Protein AF-A0A7J6PRA2-F1 (afdb_monomer_lite)

Sequence (171 aa):
MSSEPPALDNSVDGGGHRNLREGRMVAGHHPDGEASRLTRRESARQSRKRKKMYLETLEDKVQKLSFEVNRMKEYAATGLSLESLDQETRNNVNQLRTALASDTTPSVELFSLVGTLLVRLGSNGVERRVGIEKDLEQLPELFISPVNMLLFWLNERRIGPFSYGSESGPA

pLDDT: mean 73.41, std 16.82, range [31.23, 97.12]

Foldseek 3Di:
DDDDDDDDDDDDDDDDDDDDPDDPPPDDPDPVVVVVVVVVVVVVVVVVVVVVVVVVVVVVVCVVVVVVVVVVVVCVVVVVDVVSVVVVVVVLVVVVVVQVVVPDDQDPVNVVSVVVCCCQPNPVHPVVVVVVVVVVVCVVVVVQDVVNVVVVVCCVVCHDPPNPDPPPDPD

Structure (mmCIF, N/CA/C/O backbone):
data_AF-A0A7J6PRA2-F1
#
_entry.id   AF-A0A7J6PRA2-F1
#
loop_
_atom_site.group_PDB
_atom_site.id
_atom_site.type_symbol
_atom_site.label_atom_id
_atom_site.label_alt_id
_atom_site.label_comp_id
_atom_site.label_asym_id
_atom_site.label_entity_id
_atom_site.label_seq_id
_atom_site.pdbx_PDB_ins_code
_atom_site.Cartn_x
_atom_site.Cartn_y
_atom_site.Cartn_z
_atom_site.occupancy
_atom_site.B_iso_or_equiv
_atom_site.auth_seq_id
_atom_site.auth_comp_id
_atom_site.auth_asym_id
_atom_site.auth_atom_id
_atom_site.pdbx_PDB_model_num
ATOM 1 N N . MET A 1 1 ? -12.612 -36.510 -10.668 1.00 42.91 1 MET A N 1
ATOM 2 C CA . MET A 1 1 ? -12.883 -36.588 -12.117 1.00 42.91 1 MET A CA 1
ATOM 3 C C . MET A 1 1 ? -12.044 -35.503 -12.759 1.00 42.91 1 MET A C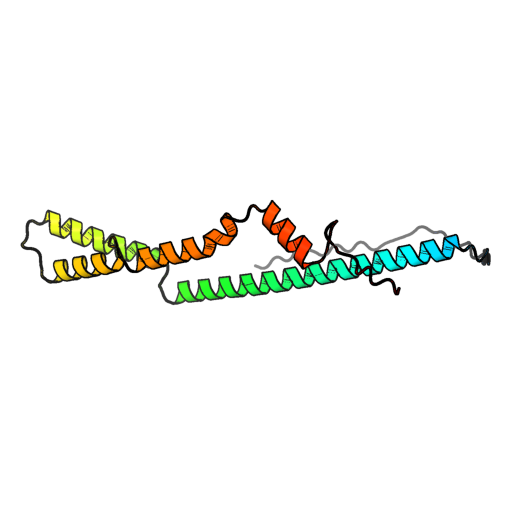 1
ATOM 5 O O . MET A 1 1 ? -12.366 -34.334 -12.612 1.00 42.91 1 MET A O 1
ATOM 9 N N . SER A 1 2 ? -10.895 -35.902 -13.297 1.00 41.59 2 SER A N 1
ATOM 10 C CA . SER A 1 2 ? -9.886 -35.024 -13.892 1.00 41.59 2 SER A CA 1
ATOM 11 C C . SER A 1 2 ? -10.078 -35.022 -15.403 1.00 41.59 2 SER A C 1
ATOM 13 O O . SER A 1 2 ? -10.264 -36.090 -15.981 1.00 41.59 2 SER A O 1
ATOM 15 N N . SER A 1 3 ? -10.034 -33.855 -16.034 1.00 51.47 3 SER A N 1
ATOM 16 C CA . SER A 1 3 ? -10.140 -33.720 -17.488 1.00 51.47 3 SER A CA 1
ATOM 17 C C . SER A 1 3 ? -9.024 -32.812 -18.000 1.00 51.47 3 SER A C 1
ATOM 19 O O . SER A 1 3 ? -9.105 -31.591 -17.880 1.00 51.47 3 SER A O 1
ATOM 21 N N . GLU A 1 4 ? -7.977 -33.444 -18.532 1.00 53.31 4 GLU A N 1
ATOM 22 C CA . GLU A 1 4 ? -6.971 -32.833 -19.407 1.00 53.31 4 GLU A CA 1
ATOM 23 C C . GLU A 1 4 ? -7.563 -32.596 -20.811 1.00 53.31 4 GLU A C 1
ATOM 25 O O . GLU A 1 4 ? -8.391 -33.393 -21.265 1.00 53.31 4 GLU A O 1
ATOM 30 N N . PRO A 1 5 ? -7.150 -31.540 -21.531 1.00 58.12 5 PRO A N 1
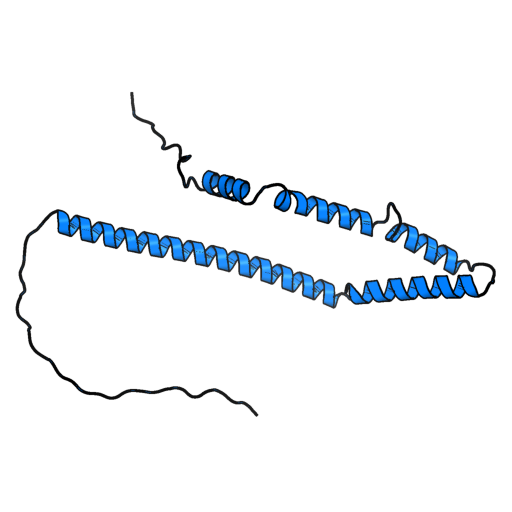ATOM 31 C CA . PRO A 1 5 ? -7.466 -31.381 -22.947 1.00 58.12 5 PRO A CA 1
ATOM 32 C C . PRO A 1 5 ? -6.495 -32.176 -23.851 1.00 58.12 5 PRO A C 1
ATOM 34 O O . PRO A 1 5 ? -5.324 -32.339 -23.501 1.00 58.12 5 PRO A O 1
ATOM 37 N N . PRO A 1 6 ? -6.948 -32.653 -25.029 1.00 50.72 6 PRO A N 1
ATOM 38 C CA . PRO A 1 6 ? -6.174 -33.548 -25.884 1.00 50.72 6 PRO A CA 1
ATOM 39 C C . PRO A 1 6 ? -5.108 -32.817 -26.712 1.00 50.72 6 PRO A C 1
ATOM 41 O O . PRO A 1 6 ? -5.303 -31.692 -27.176 1.00 50.72 6 PRO A O 1
ATOM 44 N N . ALA A 1 7 ? -3.991 -33.513 -26.935 1.00 45.03 7 ALA A N 1
ATOM 45 C CA . ALA A 1 7 ? -2.921 -33.124 -27.842 1.00 45.03 7 ALA A CA 1
ATOM 46 C C . ALA A 1 7 ? -3.362 -33.263 -29.311 1.00 45.03 7 ALA A C 1
ATOM 48 O O . ALA A 1 7 ? -3.912 -34.290 -29.705 1.00 45.03 7 ALA A O 1
ATOM 49 N N . LEU A 1 8 ? -3.086 -32.239 -30.122 1.00 48.66 8 LEU A N 1
ATOM 50 C CA . LEU A 1 8 ? -3.223 -32.296 -31.576 1.00 48.66 8 LEU A CA 1
ATOM 51 C C . LEU A 1 8 ? -1.881 -32.703 -32.197 1.00 48.66 8 LEU A C 1
ATOM 53 O O . LEU A 1 8 ? -0.956 -31.898 -32.293 1.00 48.66 8 LEU A O 1
ATOM 57 N N . ASP A 1 9 ? -1.814 -33.969 -32.599 1.00 40.25 9 ASP A N 1
ATOM 58 C CA . ASP A 1 9 ? -0.885 -34.510 -33.589 1.00 40.25 9 ASP A CA 1
ATOM 59 C C . ASP A 1 9 ? -1.438 -34.192 -34.986 1.00 40.25 9 ASP A C 1
ATOM 61 O O . ASP A 1 9 ? -2.611 -34.433 -35.258 1.00 40.25 9 ASP A O 1
ATOM 65 N N . ASN A 1 10 ? -0.608 -33.613 -35.849 1.00 43.31 10 ASN A N 1
ATOM 66 C CA . ASN A 1 10 ? -0.852 -33.544 -37.288 1.00 43.31 10 ASN A CA 1
ATOM 67 C C . ASN A 1 10 ? 0.504 -33.595 -37.994 1.00 43.31 10 ASN A C 1
ATOM 69 O O . ASN A 1 10 ? 1.071 -32.593 -38.436 1.00 43.31 10 ASN A O 1
ATOM 73 N N . SER A 1 11 ? 1.041 -34.805 -38.031 1.00 41.12 11 SER A N 1
ATOM 74 C CA . SER A 1 11 ? 2.016 -35.243 -39.018 1.00 41.12 11 SER A CA 1
ATOM 75 C C . SER A 1 11 ? 1.305 -35.740 -40.290 1.00 41.12 11 SER A C 1
ATOM 77 O O . SER A 1 11 ? 0.131 -36.099 -40.236 1.00 41.12 11 SER A O 1
ATOM 79 N N . VAL A 1 12 ? 2.068 -35.802 -41.397 1.00 42.00 12 VAL A N 1
ATOM 80 C CA . VAL A 1 12 ? 1.756 -36.327 -42.755 1.00 42.00 12 VAL A CA 1
ATOM 81 C C . VAL A 1 12 ? 1.252 -35.255 -43.747 1.00 42.00 12 VAL A C 1
ATOM 83 O O . VAL A 1 12 ? 0.296 -34.552 -43.460 1.00 42.00 12 VAL A O 1
ATOM 86 N N . ASP A 1 13 ? 1.764 -35.063 -44.968 1.00 38.88 13 ASP A N 1
ATOM 87 C CA . ASP A 1 13 ? 2.935 -35.535 -45.730 1.00 38.88 13 ASP A CA 1
ATOM 88 C C . ASP A 1 13 ? 2.897 -34.830 -47.115 1.00 38.88 13 ASP A C 1
ATOM 90 O O . ASP A 1 13 ? 1.841 -34.372 -47.549 1.00 38.88 13 ASP A O 1
ATOM 94 N N . GLY A 1 14 ? 4.026 -34.812 -47.832 1.00 36.00 14 GLY A N 1
ATOM 95 C CA . GLY A 1 14 ? 4.030 -34.946 -49.297 1.00 36.00 14 GLY A CA 1
ATOM 96 C C . GLY A 1 14 ? 3.994 -33.691 -50.184 1.00 36.00 14 GLY A C 1
ATOM 97 O O . GLY A 1 14 ? 2.945 -33.113 -50.440 1.00 36.00 14 GLY A O 1
ATOM 98 N N . GLY A 1 15 ? 5.139 -33.377 -50.807 1.00 31.23 15 GLY A N 1
ATOM 99 C CA . GLY A 1 15 ? 5.236 -32.497 -51.985 1.00 31.23 15 GLY A CA 1
ATOM 100 C C . GLY A 1 15 ? 6.515 -31.657 -51.973 1.00 31.23 15 GLY A C 1
ATOM 101 O O . GLY A 1 15 ? 6.491 -30.479 -51.661 1.00 31.23 15 GLY A O 1
ATOM 102 N N . GLY A 1 16 ? 7.708 -32.229 -52.132 1.00 38.22 16 GLY A N 1
ATOM 103 C CA . GLY A 1 16 ? 8.196 -32.631 -53.448 1.00 38.22 16 GLY A CA 1
ATOM 104 C C . GLY A 1 16 ? 8.792 -31.441 -54.206 1.00 38.22 16 GLY A C 1
ATOM 105 O O . GLY A 1 16 ? 8.110 -30.898 -55.048 1.00 38.22 16 GLY A O 1
ATOM 106 N N . HIS A 1 17 ? 10.048 -31.065 -53.923 1.00 39.16 17 HIS A N 1
ATOM 107 C CA . HIS A 1 17 ? 10.982 -30.447 -54.883 1.00 39.16 17 HIS A CA 1
ATOM 108 C C . HIS A 1 17 ? 12.418 -30.525 -54.330 1.00 39.16 17 HIS A C 1
ATOM 110 O O . HIS A 1 17 ? 12.933 -29.612 -53.688 1.00 39.16 17 HIS A O 1
ATOM 116 N N . ARG A 1 18 ? 13.083 -31.659 -54.588 1.00 48.97 18 ARG A N 1
ATOM 117 C CA . ARG A 1 18 ? 14.546 -31.696 -54.688 1.00 48.97 18 ARG A CA 1
ATOM 118 C C . ARG A 1 18 ? 14.914 -31.218 -56.085 1.00 48.97 18 ARG A C 1
ATOM 120 O O . ARG A 1 18 ? 14.426 -31.792 -57.052 1.00 48.97 18 ARG A O 1
ATOM 127 N N . ASN A 1 19 ? 15.763 -30.197 -56.135 1.00 44.78 19 ASN A N 1
ATOM 128 C CA . ASN A 1 19 ? 16.847 -29.953 -57.093 1.00 44.78 19 ASN A CA 1
ATOM 129 C C . ASN A 1 19 ? 16.956 -28.454 -57.353 1.00 44.78 19 ASN A C 1
ATOM 131 O O . ASN A 1 19 ? 16.108 -27.883 -58.023 1.00 44.78 19 ASN A O 1
ATOM 135 N N . LEU A 1 20 ? 18.010 -27.849 -56.805 1.00 44.44 20 LEU A N 1
ATOM 136 C CA . LEU A 1 20 ? 18.925 -26.943 -57.507 1.00 44.44 20 LEU A CA 1
ATOM 137 C C . LEU A 1 20 ? 20.092 -26.656 -56.553 1.00 44.44 20 LEU A C 1
ATOM 139 O O . LEU A 1 20 ? 20.186 -25.634 -55.879 1.00 44.44 20 LEU A O 1
ATOM 143 N N . ARG A 1 21 ? 20.982 -27.648 -56.469 1.00 50.28 21 ARG A N 1
ATOM 144 C CA . ARG A 1 21 ? 22.384 -27.426 -56.135 1.00 50.28 21 ARG A CA 1
ATOM 145 C C . ARG A 1 21 ? 23.022 -26.904 -57.414 1.00 50.28 21 ARG A C 1
ATOM 147 O O . ARG A 1 21 ? 23.423 -27.712 -58.231 1.00 50.28 21 ARG A O 1
ATOM 154 N N . GLU A 1 22 ? 23.092 -25.592 -57.572 1.00 45.97 22 GLU A N 1
ATOM 155 C CA . GLU A 1 22 ? 24.040 -24.920 -58.463 1.00 45.97 22 G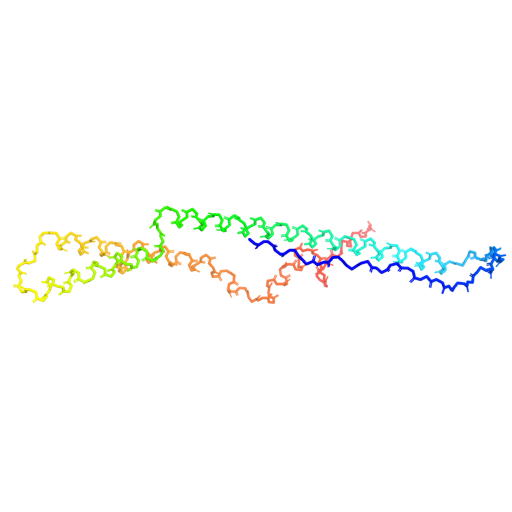LU A CA 1
ATOM 156 C C . GLU A 1 22 ? 23.961 -23.416 -58.213 1.00 45.97 22 GLU A C 1
ATOM 158 O O . GLU A 1 22 ? 22.879 -22.855 -58.081 1.00 45.97 22 GLU A O 1
ATOM 163 N N . GLY A 1 23 ? 25.120 -22.774 -58.072 1.00 39.97 23 GLY A N 1
ATOM 164 C CA . GLY A 1 23 ? 25.202 -21.345 -57.776 1.00 39.97 23 GLY A CA 1
ATOM 165 C C . GLY A 1 23 ? 25.970 -21.002 -56.505 1.00 39.97 23 GLY A C 1
ATOM 166 O O . GLY A 1 23 ? 25.560 -20.127 -55.749 1.00 39.97 23 GLY A O 1
ATOM 167 N N . ARG A 1 24 ? 27.142 -21.618 -56.291 1.00 49.34 24 ARG A N 1
ATOM 168 C CA . ARG A 1 24 ? 28.238 -20.944 -55.577 1.00 49.34 24 ARG A CA 1
ATOM 169 C C . ARG A 1 24 ? 28.701 -19.772 -56.453 1.00 49.34 24 ARG A C 1
ATOM 171 O O . ARG A 1 24 ? 29.749 -19.837 -57.080 1.00 49.34 24 ARG A O 1
ATOM 178 N N . MET A 1 25 ? 27.893 -18.720 -56.521 1.00 42.12 25 MET A N 1
ATOM 179 C CA . MET A 1 25 ? 28.314 -17.424 -57.031 1.00 42.12 25 MET A CA 1
ATOM 180 C C . MET A 1 25 ? 29.024 -16.728 -55.877 1.00 42.12 25 MET A C 1
ATOM 182 O O . MET A 1 25 ? 28.409 -16.144 -54.988 1.00 42.12 25 MET A O 1
ATOM 186 N N . VAL A 1 26 ? 30.349 -16.858 -55.871 1.00 53.31 26 VAL A N 1
ATOM 187 C CA . VAL A 1 26 ? 31.234 -15.902 -55.208 1.00 53.31 26 VAL A CA 1
ATOM 188 C C . VAL A 1 26 ? 31.019 -14.574 -55.934 1.00 53.31 26 VAL A C 1
ATOM 190 O O . VAL A 1 26 ? 31.646 -14.306 -56.951 1.00 53.31 26 VAL A O 1
ATOM 193 N N . ALA A 1 27 ? 30.050 -13.791 -55.468 1.00 44.59 27 ALA A N 1
ATOM 194 C CA . ALA A 1 27 ? 29.724 -12.488 -56.019 1.00 44.59 27 ALA A CA 1
ATOM 195 C C . ALA A 1 27 ? 30.143 -11.415 -55.016 1.00 44.59 27 ALA A C 1
ATOM 197 O O . ALA A 1 27 ? 29.553 -11.305 -53.946 1.00 44.59 27 ALA A O 1
ATOM 198 N N . GLY A 1 28 ? 31.185 -10.674 -55.395 1.00 43.56 28 GLY A N 1
ATOM 199 C CA . GLY A 1 28 ? 31.424 -9.278 -55.039 1.00 43.56 28 GLY A CA 1
ATOM 200 C C . GLY A 1 28 ? 31.466 -8.936 -53.553 1.00 43.56 28 GLY A C 1
ATOM 201 O O . GLY A 1 28 ? 30.442 -8.837 -52.886 1.00 43.56 28 GLY A O 1
ATOM 202 N N . HIS A 1 29 ? 32.657 -8.602 -53.067 1.00 48.88 29 HIS A N 1
ATOM 203 C CA . HIS A 1 29 ? 32.832 -7.784 -51.871 1.00 48.88 29 HIS A CA 1
ATOM 204 C C . HIS A 1 29 ? 32.277 -6.372 -52.166 1.00 48.88 29 HIS A C 1
ATOM 206 O O . HIS A 1 29 ? 33.014 -5.463 -52.530 1.00 48.88 29 HIS A O 1
ATOM 212 N N . HIS A 1 30 ? 30.947 -6.222 -52.126 1.00 52.31 30 HIS A N 1
ATOM 213 C CA . HIS A 1 30 ? 30.261 -4.934 -52.198 1.00 52.31 30 HIS A CA 1
ATOM 214 C C . HIS A 1 30 ? 30.192 -4.377 -50.768 1.00 52.31 30 HIS A C 1
ATOM 216 O O . HIS A 1 30 ? 29.605 -5.039 -49.901 1.00 52.31 30 HIS A O 1
ATOM 222 N N . PRO A 1 31 ? 30.749 -3.184 -50.496 1.00 57.66 31 PRO A N 1
ATOM 223 C CA . PRO A 1 31 ? 30.787 -2.608 -49.146 1.00 57.66 31 PRO A CA 1
ATOM 224 C C . PRO A 1 31 ? 29.382 -2.442 -48.533 1.00 57.66 31 PRO A C 1
ATOM 226 O O . PRO A 1 31 ? 29.203 -2.560 -47.319 1.00 57.66 31 PRO A O 1
ATOM 229 N N . ASP A 1 32 ? 28.355 -2.291 -49.374 1.00 62.41 32 ASP A N 1
ATOM 230 C CA . ASP A 1 32 ? 26.953 -2.143 -48.962 1.00 62.41 32 ASP A CA 1
ATOM 231 C C . ASP A 1 32 ? 26.349 -3.433 -48.381 1.00 62.41 32 ASP A C 1
ATOM 233 O O . ASP A 1 32 ? 25.497 -3.394 -47.488 1.00 62.41 32 ASP A O 1
ATOM 237 N N . GLY A 1 33 ? 26.806 -4.601 -48.847 1.00 69.56 33 GLY A N 1
ATOM 238 C CA . GLY A 1 33 ? 26.353 -5.899 -48.346 1.00 69.56 33 GLY A CA 1
ATOM 239 C C . GLY A 1 33 ? 26.883 -6.186 -46.943 1.00 69.56 33 GLY A C 1
ATOM 240 O O . GLY A 1 33 ? 26.161 -6.712 -46.093 1.00 69.56 33 GLY A O 1
ATOM 241 N N . GLU A 1 34 ? 28.125 -5.792 -46.667 1.00 72.19 34 GLU A N 1
ATOM 242 C CA . GLU A 1 34 ? 28.720 -5.911 -45.335 1.00 72.19 34 GLU A CA 1
ATOM 243 C C . GLU A 1 34 ? 28.089 -4.928 -44.351 1.00 72.19 34 GLU A C 1
ATOM 245 O O . GLU A 1 34 ? 27.706 -5.340 -43.252 1.00 72.19 34 GLU A O 1
ATOM 250 N N . ALA A 1 35 ? 27.850 -3.682 -44.773 1.00 72.12 35 ALA A N 1
ATOM 251 C CA . ALA A 1 35 ? 27.112 -2.695 -43.988 1.00 72.12 35 ALA A CA 1
ATOM 252 C C . ALA A 1 35 ? 25.675 -3.160 -43.670 1.00 72.12 35 ALA A C 1
ATOM 254 O O . ALA A 1 35 ? 25.221 -3.078 -42.524 1.00 72.12 35 ALA A O 1
ATOM 255 N N . SER A 1 36 ? 24.961 -3.742 -44.640 1.00 76.88 36 SER A N 1
ATOM 256 C CA . SER A 1 36 ? 23.613 -4.296 -44.431 1.00 76.88 36 SER A CA 1
ATOM 257 C C . SER A 1 36 ? 23.607 -5.498 -43.471 1.00 76.88 36 SER A C 1
ATOM 259 O O . SER A 1 36 ? 22.718 -5.653 -42.629 1.00 76.88 36 SER A O 1
ATOM 261 N N . ARG A 1 37 ? 24.634 -6.355 -43.525 1.00 80.31 37 ARG A N 1
ATOM 262 C CA . ARG A 1 37 ? 24.779 -7.484 -42.587 1.00 80.31 37 ARG A CA 1
ATOM 263 C C . ARG A 1 37 ? 25.136 -7.011 -41.179 1.00 80.31 37 ARG A C 1
ATOM 265 O O . ARG A 1 37 ? 24.595 -7.553 -40.210 1.00 80.31 37 ARG A O 1
ATOM 272 N N . LEU A 1 38 ? 25.991 -5.995 -41.050 1.00 80.75 38 LEU A N 1
ATOM 273 C CA . LEU A 1 38 ? 26.346 -5.398 -39.761 1.00 80.75 38 LEU A CA 1
ATOM 274 C C . LEU A 1 38 ? 25.134 -4.742 -39.092 1.00 80.75 38 LEU A C 1
ATOM 276 O O . LEU A 1 38 ? 24.871 -5.001 -37.920 1.00 80.75 38 LEU A O 1
ATOM 280 N N . THR A 1 39 ? 24.357 -3.957 -39.839 1.00 82.19 39 THR A N 1
ATOM 281 C CA . THR A 1 39 ? 23.153 -3.280 -39.324 1.00 82.19 39 THR A CA 1
ATOM 282 C C . THR A 1 39 ? 22.081 -4.276 -38.882 1.00 82.19 39 THR A C 1
ATOM 284 O O . THR A 1 39 ? 21.512 -4.127 -37.799 1.00 82.19 39 THR A O 1
ATOM 287 N N . ARG A 1 40 ? 21.862 -5.365 -39.633 1.00 82.00 40 ARG A N 1
ATOM 288 C CA . ARG A 1 40 ? 20.976 -6.463 -39.200 1.00 82.00 40 ARG A CA 1
ATOM 289 C C . ARG A 1 40 ? 21.476 -7.127 -37.918 1.00 82.00 40 ARG A C 1
ATOM 291 O O . ARG A 1 40 ? 20.684 -7.355 -37.002 1.00 82.00 40 ARG A O 1
ATOM 298 N N . ARG A 1 41 ? 22.781 -7.395 -37.809 1.00 87.62 41 ARG A N 1
ATOM 299 C CA . ARG A 1 41 ? 23.385 -7.964 -36.594 1.00 87.62 41 ARG A CA 1
ATOM 300 C C . ARG A 1 41 ? 23.207 -7.039 -35.391 1.00 87.62 41 ARG A C 1
ATOM 302 O O . ARG A 1 41 ? 22.868 -7.515 -34.307 1.00 87.62 41 ARG A O 1
ATOM 309 N N . GLU A 1 42 ? 23.387 -5.739 -35.587 1.00 84.75 42 GLU A N 1
ATOM 310 C CA . GLU A 1 42 ? 23.215 -4.740 -34.537 1.00 84.75 42 GLU A CA 1
ATOM 311 C C . GLU A 1 42 ? 21.743 -4.607 -34.122 1.00 84.75 42 GLU A C 1
ATOM 313 O O . GLU A 1 42 ? 21.436 -4.645 -32.933 1.00 84.75 42 GLU A O 1
ATOM 318 N N . SER A 1 43 ? 20.801 -4.618 -35.070 1.00 86.75 43 SER A N 1
ATOM 319 C CA . SER A 1 43 ? 19.362 -4.625 -34.764 1.00 86.75 43 SER A CA 1
ATOM 320 C C . SER A 1 43 ? 18.944 -5.833 -33.910 1.00 86.75 43 SER A C 1
ATOM 322 O O . SER A 1 43 ? 18.191 -5.691 -32.942 1.00 86.75 43 SER A O 1
ATOM 324 N N . ALA A 1 44 ? 19.498 -7.018 -34.198 1.00 92.06 44 ALA A N 1
ATOM 325 C CA . ALA A 1 44 ? 19.246 -8.232 -33.431 1.00 92.06 44 ALA A CA 1
ATOM 326 C C . ALA A 1 44 ? 19.843 -8.151 -32.017 1.00 92.06 44 ALA A C 1
ATOM 328 O O . ALA A 1 44 ? 19.204 -8.584 -31.056 1.00 92.06 44 ALA A O 1
ATOM 329 N N . ARG A 1 45 ? 21.037 -7.563 -31.862 1.00 92.25 45 ARG A N 1
ATOM 330 C CA . ARG A 1 45 ? 21.641 -7.297 -30.544 1.00 92.25 45 ARG A CA 1
ATOM 331 C C . ARG A 1 45 ? 20.790 -6.337 -29.723 1.00 92.25 45 ARG A C 1
ATOM 333 O O . ARG A 1 45 ? 20.495 -6.639 -28.570 1.00 92.25 45 ARG A O 1
ATOM 340 N N . GLN A 1 46 ? 20.338 -5.237 -30.320 1.00 89.31 46 GLN A N 1
ATOM 341 C CA . GLN A 1 46 ? 19.476 -4.260 -29.653 1.00 89.31 46 GLN A CA 1
ATOM 342 C C . GLN A 1 46 ? 18.123 -4.868 -29.264 1.00 89.31 46 GLN A C 1
ATOM 344 O O . GLN A 1 46 ? 17.627 -4.619 -28.167 1.00 89.31 46 GLN A O 1
ATOM 349 N N . SER A 1 47 ? 17.551 -5.725 -30.115 1.00 93.25 47 SER A N 1
ATOM 350 C CA . SER A 1 47 ? 16.333 -6.477 -29.792 1.00 93.25 47 SER A CA 1
ATOM 351 C C . SER A 1 47 ? 16.539 -7.394 -28.581 1.00 93.25 47 SER A C 1
ATOM 353 O O . SER A 1 47 ? 15.773 -7.333 -27.618 1.00 93.25 47 SER A O 1
ATOM 355 N N . ARG A 1 48 ? 17.633 -8.171 -28.564 1.00 93.69 48 ARG A N 1
ATOM 356 C CA . ARG A 1 48 ? 17.998 -9.023 -27.418 1.00 93.69 48 ARG A CA 1
ATOM 357 C C . ARG A 1 48 ? 18.223 -8.203 -26.148 1.00 93.69 48 ARG A C 1
ATOM 359 O O . ARG A 1 48 ? 17.733 -8.593 -25.095 1.00 93.69 48 ARG A O 1
ATOM 366 N N . LYS A 1 49 ? 18.900 -7.054 -26.252 1.00 94.19 49 LYS A N 1
ATOM 367 C CA . LYS A 1 49 ? 19.131 -6.131 -25.133 1.00 94.19 49 LYS A CA 1
ATOM 368 C C . LYS A 1 49 ? 17.812 -5.616 -24.556 1.00 94.19 49 LYS A C 1
ATOM 370 O O . LYS A 1 49 ? 17.601 -5.729 -23.356 1.00 94.19 49 LYS A O 1
ATOM 375 N N . ARG A 1 50 ? 16.896 -5.117 -25.396 1.00 91.75 50 ARG A N 1
ATOM 376 C CA . ARG A 1 50 ? 15.569 -4.653 -24.950 1.00 91.75 50 ARG A CA 1
ATOM 377 C C . ARG A 1 50 ? 14.755 -5.771 -24.306 1.00 91.75 50 ARG A C 1
ATOM 379 O O . ARG A 1 50 ? 14.164 -5.548 -23.256 1.00 91.75 50 ARG A O 1
ATOM 386 N N . LYS A 1 51 ? 14.759 -6.970 -24.899 1.00 95.75 51 LYS A N 1
ATOM 387 C CA . LYS A 1 51 ? 14.065 -8.135 -24.335 1.00 95.75 51 LYS A CA 1
ATOM 388 C C . LYS A 1 51 ? 14.617 -8.505 -22.959 1.00 95.75 51 LYS A C 1
ATOM 390 O O . LYS A 1 51 ? 13.829 -8.760 -22.060 1.00 95.75 51 LYS A O 1
ATOM 395 N N . LYS A 1 52 ? 15.943 -8.488 -22.788 1.00 97.12 52 LYS A N 1
ATOM 396 C CA . LYS A 1 52 ? 16.588 -8.725 -21.492 1.00 97.12 52 LYS A CA 1
ATOM 397 C C . LYS A 1 52 ? 16.124 -7.709 -20.441 1.00 97.12 52 LYS A C 1
ATOM 399 O O . LYS A 1 52 ? 15.607 -8.121 -19.416 1.00 97.12 52 LYS A O 1
ATOM 404 N N . MET A 1 53 ? 16.192 -6.412 -20.750 1.00 90.75 53 MET A N 1
ATOM 405 C CA . MET A 1 53 ? 15.731 -5.353 -19.834 1.00 90.75 53 MET A CA 1
ATOM 406 C C . MET A 1 53 ? 14.246 -5.495 -19.461 1.00 90.75 53 MET A C 1
ATOM 408 O O . MET A 1 53 ? 13.852 -5.215 -18.332 1.00 90.75 53 MET A O 1
ATOM 412 N N . TYR A 1 54 ? 13.402 -5.894 -20.419 1.00 94.06 54 TYR A N 1
ATOM 413 C CA . TYR A 1 54 ? 11.974 -6.095 -20.174 1.00 94.06 54 TYR A CA 1
ATOM 414 C C . TYR A 1 54 ? 11.715 -7.286 -19.247 1.00 94.06 54 TYR A C 1
ATOM 416 O O . TYR A 1 54 ? 10.876 -7.180 -18.357 1.00 94.06 54 TYR A O 1
ATOM 424 N N . LEU A 1 55 ? 12.454 -8.385 -19.428 1.00 96.31 55 LEU A N 1
ATOM 425 C CA . LEU A 1 55 ? 12.386 -9.541 -18.534 1.00 96.31 55 LEU A CA 1
ATOM 426 C C . LEU A 1 55 ? 12.840 -9.178 -17.118 1.00 96.31 55 LEU A C 1
ATOM 428 O O . LEU A 1 55 ? 12.089 -9.435 -16.191 1.00 96.31 55 LEU A O 1
ATOM 432 N N . GLU A 1 56 ? 13.968 -8.481 -16.965 1.00 93.81 56 GLU A N 1
ATOM 433 C CA . GLU A 1 56 ? 14.444 -7.996 -15.657 1.00 93.81 56 GLU A CA 1
ATOM 434 C C . 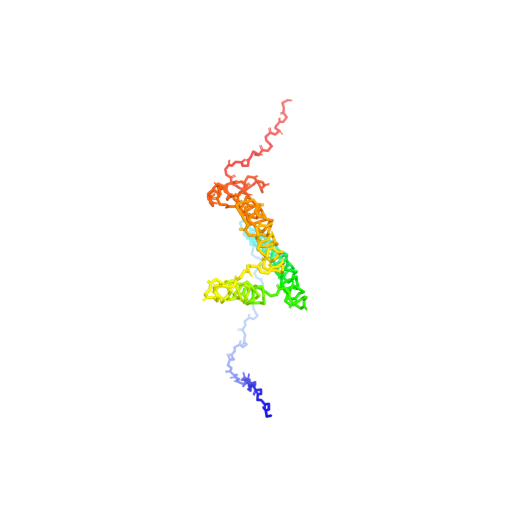GLU A 1 56 ? 13.387 -7.110 -14.971 1.00 93.81 56 GLU A C 1
ATOM 436 O O . GLU A 1 56 ? 13.045 -7.306 -13.811 1.00 93.81 56 GLU A O 1
ATOM 441 N N . THR A 1 57 ? 12.767 -6.189 -15.719 1.00 93.62 57 THR A N 1
ATOM 442 C CA . THR A 1 57 ? 11.701 -5.325 -15.177 1.00 93.62 57 THR A CA 1
ATOM 443 C C . THR A 1 57 ? 10.466 -6.128 -14.746 1.00 93.62 57 THR A C 1
ATOM 445 O O . THR A 1 57 ? 9.791 -5.762 -13.783 1.00 93.62 57 THR A O 1
ATOM 448 N N . LEU A 1 58 ? 10.114 -7.186 -15.482 1.00 95.31 58 LEU A N 1
ATOM 449 C CA . LEU A 1 58 ? 9.004 -8.067 -15.117 1.00 95.31 58 LEU A CA 1
ATOM 450 C C . LEU A 1 58 ? 9.338 -8.901 -13.882 1.00 95.31 58 LEU A C 1
ATOM 452 O O . LEU A 1 58 ? 8.487 -9.025 -13.008 1.00 95.31 58 LEU A O 1
ATOM 456 N N . GLU A 1 59 ? 10.555 -9.431 -13.794 1.00 95.00 59 GLU A N 1
ATOM 457 C CA . GLU A 1 59 ? 11.044 -10.182 -12.636 1.00 95.00 59 GLU A CA 1
ATOM 458 C C . GLU A 1 59 ? 11.001 -9.318 -11.370 1.00 95.00 59 GLU A C 1
ATOM 460 O O . GLU A 1 59 ? 10.399 -9.732 -10.378 1.00 95.00 59 GLU A O 1
ATOM 465 N N . ASP A 1 60 ? 11.495 -8.077 -11.434 1.00 93.38 60 ASP A N 1
ATOM 466 C CA . ASP A 1 60 ? 11.425 -7.115 -10.327 1.00 93.38 60 ASP A CA 1
ATOM 467 C C . ASP A 1 60 ? 9.977 -6.829 -9.900 1.00 93.38 60 ASP A C 1
ATOM 469 O O . ASP A 1 60 ? 9.656 -6.779 -8.710 1.00 93.38 60 ASP A O 1
ATOM 473 N N . LYS A 1 61 ? 9.067 -6.645 -10.865 1.00 95.38 61 LYS A N 1
ATOM 474 C CA . LYS A 1 61 ? 7.643 -6.404 -10.577 1.00 95.38 61 LYS A CA 1
ATOM 475 C C . LYS A 1 61 ? 6.979 -7.616 -9.941 1.00 95.38 61 LYS A C 1
ATOM 477 O O . LYS A 1 61 ? 6.216 -7.453 -8.993 1.00 95.38 61 LYS A O 1
ATOM 482 N N . VAL A 1 62 ? 7.264 -8.818 -10.438 1.00 96.56 62 VAL A N 1
ATOM 483 C CA . VAL A 1 62 ? 6.742 -10.062 -9.864 1.00 96.56 62 VAL A CA 1
ATOM 484 C C . VAL A 1 62 ? 7.262 -10.244 -8.444 1.00 96.56 62 VAL A C 1
ATOM 486 O O . VAL A 1 62 ? 6.472 -10.592 -7.571 1.00 96.56 62 VAL A O 1
ATOM 489 N N . GLN A 1 63 ? 8.538 -9.958 -8.176 1.00 95.50 63 GLN A N 1
ATOM 490 C CA . GLN A 1 63 ? 9.089 -10.003 -6.821 1.00 95.50 63 GLN A CA 1
ATOM 491 C C . GLN A 1 63 ? 8.389 -9.013 -5.884 1.00 95.50 63 GLN A C 1
ATOM 493 O O . GLN A 1 63 ? 7.938 -9.418 -4.813 1.00 95.50 63 GLN A O 1
ATOM 498 N N . LYS A 1 64 ? 8.228 -7.748 -6.299 1.00 91.25 64 LYS A N 1
ATOM 499 C CA . LYS A 1 64 ? 7.522 -6.723 -5.508 1.00 91.25 64 LYS A CA 1
ATOM 500 C C . LYS A 1 64 ? 6.077 -7.119 -5.209 1.00 91.25 64 LYS A C 1
ATOM 502 O O . LYS A 1 64 ? 5.679 -7.138 -4.049 1.00 91.25 64 LYS A O 1
ATOM 507 N N . LEU A 1 65 ? 5.316 -7.511 -6.231 1.00 94.31 65 LEU A N 1
ATOM 508 C CA . LEU A 1 65 ? 3.920 -7.924 -6.064 1.00 94.31 65 LEU A CA 1
ATOM 509 C C . LEU A 1 65 ? 3.798 -9.201 -5.225 1.00 94.31 65 LEU A C 1
ATOM 511 O O . LEU A 1 65 ? 2.887 -9.317 -4.413 1.00 94.31 65 LEU A O 1
ATOM 515 N N . SER A 1 66 ? 4.724 -10.151 -5.373 1.00 93.69 66 SER A N 1
ATOM 516 C CA . SER A 1 66 ? 4.737 -11.367 -4.548 1.00 93.69 66 SER A CA 1
ATOM 517 C C . SER A 1 66 ? 4.999 -11.040 -3.080 1.00 93.69 66 SER A C 1
ATOM 519 O O . SER A 1 66 ? 4.350 -11.608 -2.201 1.00 93.69 66 SER A O 1
ATOM 521 N N . PHE A 1 67 ? 5.910 -10.103 -2.808 1.00 93.31 67 PHE A N 1
ATOM 522 C CA . PHE A 1 67 ? 6.163 -9.607 -1.459 1.00 93.31 67 PHE A CA 1
ATOM 523 C C . PHE A 1 67 ? 4.924 -8.922 -0.868 1.00 93.31 67 PHE A C 1
ATOM 525 O O . PHE A 1 67 ? 4.527 -9.246 0.248 1.00 93.31 67 PHE A O 1
ATOM 532 N N . GLU A 1 68 ? 4.261 -8.042 -1.621 1.00 88.31 68 GLU A N 1
ATOM 533 C CA . GLU A 1 68 ? 3.033 -7.372 -1.175 1.00 88.31 68 GLU A CA 1
ATOM 534 C C . GLU A 1 68 ? 1.886 -8.352 -0.915 1.00 88.31 68 GLU A C 1
ATOM 536 O O . GLU A 1 68 ? 1.215 -8.254 0.111 1.00 88.31 68 GLU A O 1
ATOM 541 N N . VAL A 1 69 ? 1.690 -9.339 -1.793 1.00 89.56 69 VAL A N 1
ATOM 542 C CA . VAL A 1 69 ? 0.678 -10.388 -1.608 1.00 89.56 69 VAL A CA 1
ATOM 543 C C . VAL A 1 69 ? 0.969 -11.215 -0.360 1.00 89.56 69 VAL A C 1
ATOM 545 O O . VAL A 1 69 ? 0.048 -11.505 0.403 1.00 89.56 69 VAL A O 1
ATOM 548 N N . ASN A 1 70 ? 2.225 -11.597 -0.124 1.00 87.81 70 ASN A N 1
ATOM 549 C CA . ASN A 1 70 ? 2.598 -12.335 1.084 1.00 87.81 70 ASN A CA 1
ATOM 550 C C . ASN A 1 70 ? 2.376 -11.489 2.339 1.00 87.81 70 ASN A C 1
ATOM 552 O O . ASN A 1 70 ? 1.745 -11.959 3.281 1.00 87.81 70 ASN A O 1
ATOM 556 N N . ARG A 1 71 ? 2.764 -10.213 2.305 1.00 83.31 71 ARG A N 1
ATOM 557 C CA . ARG A 1 71 ? 2.506 -9.255 3.384 1.00 83.31 71 ARG A CA 1
ATOM 558 C C . ARG A 1 71 ? 1.004 -9.097 3.661 1.00 83.31 71 ARG A C 1
ATOM 560 O O . ARG A 1 71 ? 0.583 -9.105 4.812 1.00 83.31 71 ARG A O 1
ATOM 567 N N . MET A 1 72 ? 0.169 -9.010 2.625 1.00 78.44 72 MET A N 1
ATOM 568 C CA . MET A 1 72 ? -1.293 -8.978 2.771 1.00 78.44 72 MET A CA 1
ATOM 569 C C . MET A 1 72 ? -1.854 -10.270 3.368 1.00 78.44 72 MET A C 1
ATOM 571 O O . MET A 1 72 ? -2.756 -10.216 4.202 1.00 78.44 72 MET A O 1
ATOM 575 N N . LYS A 1 73 ? -1.332 -11.432 2.964 1.00 81.81 73 LYS A N 1
ATOM 576 C CA . LYS A 1 73 ? -1.727 -12.726 3.535 1.00 81.81 73 LYS A CA 1
ATOM 577 C C . LYS A 1 73 ? -1.345 -12.832 5.009 1.00 81.81 73 LYS A C 1
ATOM 579 O O . LYS A 1 73 ? -2.138 -13.349 5.786 1.00 81.81 73 LYS A O 1
ATOM 584 N N . GLU A 1 74 ? -0.185 -12.318 5.406 1.00 81.19 74 GLU A N 1
ATOM 585 C CA . GLU A 1 74 ? 0.232 -12.234 6.812 1.00 81.19 74 GLU A CA 1
ATOM 586 C C . GLU A 1 74 ? -0.684 -11.303 7.623 1.00 81.19 74 GLU A C 1
ATOM 588 O O . GLU A 1 74 ? -1.124 -11.667 8.716 1.00 81.19 74 GLU A O 1
ATOM 593 N N . TYR A 1 75 ? -1.066 -10.143 7.078 1.00 71.94 75 TYR A N 1
ATOM 594 C CA . TYR A 1 75 ? -2.064 -9.271 7.711 1.00 71.94 75 TYR A CA 1
ATOM 595 C C . TYR A 1 75 ? -3.442 -9.936 7.839 1.00 71.94 75 TYR A C 1
ATOM 597 O O . TYR A 1 75 ? -4.090 -9.821 8.877 1.00 71.94 75 TYR A O 1
ATOM 605 N N . ALA A 1 76 ? -3.876 -10.690 6.829 1.00 68.12 76 ALA A N 1
ATOM 606 C CA . ALA A 1 76 ? -5.119 -11.453 6.905 1.00 68.12 76 ALA A CA 1
ATOM 607 C C . ALA A 1 76 ? -5.035 -12.591 7.942 1.00 68.12 76 ALA A C 1
ATOM 609 O O . ALA A 1 76 ? -5.981 -12.811 8.697 1.00 68.12 76 ALA A O 1
ATOM 610 N N . ALA A 1 77 ? -3.896 -13.288 8.019 1.00 73.94 77 ALA A N 1
ATOM 611 C CA . ALA A 1 77 ? -3.667 -14.388 8.956 1.00 73.94 77 ALA A CA 1
ATOM 612 C C . ALA A 1 77 ? -3.556 -13.929 10.420 1.00 73.94 77 ALA A C 1
ATOM 614 O O . ALA A 1 77 ? -3.954 -14.662 11.321 1.00 73.94 77 ALA A O 1
ATOM 615 N N . THR A 1 78 ? -3.068 -12.712 10.673 1.00 70.69 78 THR A N 1
ATOM 616 C CA . THR A 1 78 ? -3.012 -12.118 12.024 1.00 70.69 78 THR A CA 1
ATOM 617 C C . THR A 1 78 ? -4.378 -11.662 12.550 1.00 70.69 78 THR A C 1
ATOM 619 O O . THR A 1 78 ? -4.462 -11.136 13.656 1.00 70.69 78 THR A O 1
ATOM 622 N N . GLY A 1 79 ? -5.468 -11.873 11.800 1.00 57.62 79 GLY A N 1
ATOM 623 C CA . GLY A 1 79 ? -6.822 -11.523 12.238 1.00 57.62 79 GLY A CA 1
ATOM 624 C C . GLY A 1 79 ? -7.113 -10.021 12.218 1.00 57.62 79 GLY A C 1
ATOM 625 O O . GLY A 1 79 ? -8.227 -9.620 12.545 1.00 57.62 79 GLY A O 1
ATOM 626 N N . LEU A 1 80 ? -6.159 -9.200 11.767 1.00 59.16 80 LEU A N 1
ATOM 627 C CA . LEU A 1 80 ? -6.316 -7.779 11.445 1.00 59.16 80 LEU A CA 1
ATOM 628 C C . LEU A 1 80 ? -6.887 -7.614 10.027 1.00 59.16 80 LEU A C 1
ATOM 630 O O . LEU A 1 80 ? -6.415 -6.798 9.234 1.00 59.16 80 LEU A O 1
ATOM 634 N N . SER A 1 81 ? -7.889 -8.423 9.680 1.00 64.31 81 SER A N 1
ATOM 635 C CA . SER A 1 81 ? -8.658 -8.178 8.465 1.00 64.31 81 SER A CA 1
ATOM 636 C C . SER A 1 81 ? -9.402 -6.858 8.640 1.00 64.31 81 SER A C 1
ATOM 638 O O . SER A 1 81 ? -9.971 -6.593 9.698 1.00 64.31 81 SER A O 1
ATOM 640 N N . LEU A 1 82 ? -9.437 -6.028 7.599 1.00 65.88 82 LEU A N 1
ATOM 641 C CA . LEU A 1 82 ? -10.246 -4.809 7.620 1.00 65.88 82 LEU A CA 1
ATOM 642 C C . LEU A 1 82 ? -11.692 -5.133 8.031 1.00 65.88 82 LEU A C 1
ATOM 644 O O . LEU A 1 82 ? -12.287 -4.396 8.801 1.00 65.88 82 LEU A O 1
ATOM 648 N N . GLU A 1 83 ? -12.212 -6.284 7.600 1.00 70.06 83 GLU A N 1
ATOM 649 C CA . GLU A 1 83 ? -13.556 -6.759 7.935 1.00 70.06 83 GLU A CA 1
ATOM 650 C C . GLU A 1 83 ? -13.738 -7.083 9.423 1.00 70.06 83 GLU A C 1
ATOM 652 O O . GLU A 1 83 ? -14.798 -6.794 9.974 1.00 70.06 83 GLU A O 1
ATOM 657 N N . SER A 1 84 ? -12.730 -7.653 10.096 1.00 74.81 84 SER A N 1
ATOM 658 C CA . SER A 1 84 ? -12.827 -7.946 11.534 1.00 74.81 84 SER A CA 1
ATOM 659 C C . SER A 1 84 ? -12.786 -6.660 12.356 1.00 74.81 84 SER A C 1
ATOM 661 O O . SER A 1 84 ? -13.567 -6.513 13.296 1.00 74.81 84 SER A O 1
ATOM 663 N N . LEU A 1 85 ? -11.951 -5.699 11.952 1.00 73.19 85 LEU A N 1
ATOM 664 C CA . LEU A 1 85 ? -11.877 -4.374 12.565 1.00 73.19 85 LEU A CA 1
ATOM 665 C C . LEU A 1 85 ? -13.171 -3.574 12.351 1.00 73.19 85 LEU A C 1
ATOM 667 O O . LEU A 1 85 ? -13.662 -2.925 13.271 1.00 73.19 85 LEU A O 1
ATOM 671 N N . ASP A 1 86 ? -13.744 -3.641 11.149 1.00 79.38 86 ASP A N 1
ATOM 672 C CA . ASP A 1 86 ? -14.992 -2.963 10.785 1.00 79.38 86 ASP A CA 1
ATOM 673 C C . ASP A 1 86 ? -16.202 -3.599 11.496 1.00 79.38 86 ASP A C 1
ATOM 675 O O . ASP A 1 86 ? -17.155 -2.925 11.893 1.00 79.38 86 ASP A O 1
ATOM 679 N N . GLN A 1 87 ? -16.150 -4.910 11.739 1.00 83.56 87 GLN A N 1
ATOM 680 C CA . GLN A 1 87 ? -17.137 -5.595 12.563 1.00 83.56 87 GLN A CA 1
ATOM 681 C C . GLN A 1 87 ? -17.006 -5.216 14.046 1.00 83.56 87 GLN A C 1
ATOM 683 O O . GLN A 1 87 ? -18.018 -4.985 14.709 1.00 83.56 87 GLN A O 1
ATOM 688 N N . GLU A 1 88 ? -15.783 -5.108 14.570 1.00 82.50 88 GLU A N 1
ATOM 689 C CA . GLU A 1 88 ? -15.516 -4.666 15.943 1.00 82.50 88 GLU A CA 1
ATOM 690 C C . GLU A 1 88 ? -16.021 -3.233 16.181 1.00 82.50 88 GLU A C 1
ATOM 692 O O . GLU A 1 88 ? -16.732 -2.975 17.154 1.00 82.50 88 GLU A O 1
ATOM 697 N N . THR A 1 89 ? -15.736 -2.301 15.267 1.00 82.31 89 THR A N 1
ATOM 698 C CA . THR A 1 89 ? -16.212 -0.913 15.379 1.00 82.31 89 THR A CA 1
ATOM 699 C C . THR A 1 89 ? -17.735 -0.831 15.317 1.00 82.31 89 THR A C 1
ATOM 701 O O . THR A 1 89 ? -18.334 -0.128 16.135 1.00 82.31 89 THR A O 1
ATOM 704 N N . ARG A 1 90 ? -18.390 -1.591 14.427 1.00 85.56 90 ARG A N 1
ATOM 705 C CA . ARG A 1 90 ? -19.861 -1.693 14.385 1.00 85.56 90 ARG A CA 1
ATOM 706 C C . ARG A 1 90 ? -20.436 -2.222 15.693 1.00 85.56 90 ARG A C 1
ATOM 708 O O . ARG A 1 90 ? -21.411 -1.663 16.193 1.00 85.56 90 ARG A O 1
ATOM 715 N N . ASN A 1 91 ? -19.832 -3.264 16.260 1.00 87.50 91 ASN A N 1
ATOM 716 C CA . ASN A 1 91 ? -20.262 -3.831 17.535 1.00 87.50 91 ASN A CA 1
ATOM 717 C C . ASN A 1 91 ? -20.137 -2.798 18.666 1.00 87.50 91 ASN A C 1
ATOM 719 O O . ASN A 1 91 ? -21.099 -2.592 19.406 1.00 87.50 91 ASN A O 1
ATOM 723 N N . ASN A 1 92 ? -19.013 -2.080 18.740 1.00 85.38 92 ASN A N 1
ATOM 724 C CA . ASN A 1 92 ? -18.781 -1.033 19.737 1.00 85.38 92 ASN A CA 1
ATOM 725 C C . ASN A 1 92 ? -19.790 0.120 19.602 1.00 85.38 92 ASN A C 1
ATOM 727 O O . ASN A 1 92 ? -20.375 0.559 20.589 1.00 85.38 92 ASN A O 1
ATOM 731 N N . VAL A 1 93 ? -20.075 0.578 18.378 1.00 85.44 93 VAL A N 1
ATOM 732 C CA . VAL A 1 93 ? -21.091 1.618 18.129 1.00 85.44 93 VAL A CA 1
ATOM 733 C C . VAL A 1 93 ? -22.492 1.141 18.519 1.00 85.44 93 VAL A C 1
ATOM 735 O O . VAL A 1 93 ? -23.263 1.906 19.100 1.00 85.44 93 VAL A O 1
ATOM 738 N N . ASN A 1 94 ? -22.837 -0.116 18.238 1.00 86.44 94 ASN A N 1
ATOM 739 C CA . ASN A 1 94 ? -24.130 -0.683 18.622 1.00 86.44 94 ASN A CA 1
ATOM 740 C C . ASN A 1 94 ? -24.277 -0.808 20.147 1.00 86.44 94 ASN A C 1
ATOM 742 O O . ASN A 1 94 ? -25.354 -0.522 20.672 1.00 86.44 94 ASN A O 1
ATOM 746 N N . GLN A 1 95 ? -23.205 -1.155 20.867 1.00 83.81 95 GLN A N 1
ATOM 747 C CA . GLN A 1 95 ? -23.187 -1.144 22.335 1.00 83.81 95 GLN A CA 1
ATOM 748 C C . GLN A 1 95 ? -23.436 0.265 22.886 1.00 83.81 95 GLN A C 1
ATOM 750 O O . GLN A 1 95 ? -24.300 0.437 23.744 1.00 83.81 95 GLN A O 1
ATOM 755 N N . LEU A 1 96 ? -22.769 1.286 22.332 1.00 81.31 96 LEU A N 1
ATOM 756 C CA . LEU A 1 96 ? -22.996 2.686 22.713 1.00 81.31 96 LEU A CA 1
ATOM 757 C C . LEU A 1 96 ? -24.439 3.133 22.448 1.00 81.31 96 LEU A C 1
ATOM 759 O O . LEU A 1 96 ? -25.050 3.772 23.298 1.00 81.31 96 LEU A O 1
ATOM 763 N N . ARG A 1 97 ? -25.007 2.778 21.288 1.00 84.88 97 ARG A N 1
ATOM 764 C CA . ARG A 1 97 ? -26.405 3.101 20.948 1.00 84.88 97 ARG A CA 1
ATOM 765 C C . ARG A 1 97 ? -27.395 2.453 21.906 1.00 84.88 97 ARG A C 1
ATOM 767 O O . ARG A 1 97 ? -28.353 3.099 22.313 1.00 84.88 97 ARG A O 1
ATOM 774 N N . THR A 1 98 ? -27.155 1.194 22.261 1.00 84.75 98 THR A N 1
ATOM 775 C CA . THR A 1 98 ? -28.021 0.441 23.177 1.00 84.75 98 THR A CA 1
ATOM 776 C C . THR A 1 98 ? -27.968 1.036 24.582 1.00 84.75 98 THR A C 1
ATOM 778 O O . THR A 1 98 ? -29.011 1.244 25.191 1.00 84.75 98 THR A O 1
ATOM 781 N N . ALA A 1 99 ? -26.772 1.390 25.055 1.00 78.00 99 ALA A N 1
ATOM 782 C CA . ALA A 1 99 ? -26.574 2.047 26.342 1.00 78.00 99 ALA A CA 1
ATOM 783 C C . ALA A 1 99 ? -27.182 3.456 26.414 1.00 78.00 99 ALA A C 1
ATOM 785 O O . ALA A 1 99 ? -27.701 3.858 27.450 1.00 78.00 99 ALA A O 1
ATOM 786 N N . LEU A 1 100 ? -27.135 4.210 25.311 1.00 77.62 100 LEU A N 1
ATOM 787 C CA . LEU A 1 100 ? -27.755 5.532 25.233 1.00 77.62 100 LEU A CA 1
ATOM 788 C C . LEU A 1 100 ? -29.289 5.441 25.231 1.00 77.62 100 LEU A C 1
ATOM 790 O O . LEU A 1 100 ? -29.960 6.326 25.748 1.00 77.62 100 LEU A O 1
ATOM 794 N N . ALA A 1 101 ? -29.843 4.370 24.656 1.00 81.38 101 ALA A N 1
ATOM 795 C CA . ALA A 1 101 ? -31.281 4.124 24.624 1.00 81.38 101 ALA A CA 1
ATOM 796 C C . ALA A 1 101 ? -31.843 3.609 25.961 1.00 81.38 101 ALA A C 1
ATOM 798 O O . ALA A 1 101 ? -33.049 3.704 26.179 1.00 81.38 101 ALA A O 1
ATOM 799 N N . SER A 1 102 ? -31.008 3.052 26.845 1.00 75.31 102 SER A N 1
ATOM 800 C CA . SER A 1 102 ? -31.461 2.407 28.081 1.00 75.31 102 SER A CA 1
ATOM 801 C C . SER A 1 102 ? -31.601 3.342 29.292 1.00 75.31 102 SER A C 1
ATOM 803 O O . SER A 1 102 ? -31.861 2.838 30.383 1.00 75.31 102 SER A O 1
ATOM 805 N N . ASP A 1 103 ? -31.428 4.664 29.127 1.00 61.91 103 ASP A N 1
ATOM 806 C CA . ASP A 1 103 ? -31.576 5.739 30.143 1.00 61.91 103 ASP A CA 1
ATOM 807 C C . ASP A 1 103 ? -30.931 5.432 31.517 1.00 61.91 103 ASP A C 1
ATOM 809 O O . ASP A 1 103 ? -31.290 5.957 32.571 1.00 61.91 103 ASP A O 1
ATOM 813 N N . THR A 1 104 ? -29.959 4.522 31.505 1.00 67.56 104 THR A N 1
ATOM 814 C CA . THR A 1 104 ? -29.268 3.991 32.675 1.00 67.56 104 THR A CA 1
ATOM 815 C C . THR A 1 104 ? -28.030 4.839 32.909 1.00 67.56 104 THR A C 1
ATOM 817 O O . THR A 1 104 ? -27.398 5.300 31.957 1.00 67.56 104 THR A O 1
ATOM 820 N N . THR A 1 105 ? -27.658 5.056 34.173 1.00 68.94 105 THR A N 1
ATOM 821 C CA . THR A 1 105 ? -26.420 5.770 34.495 1.00 68.94 105 THR A CA 1
ATOM 822 C C . THR A 1 105 ? -25.244 5.127 33.751 1.00 68.94 105 THR A C 1
ATOM 824 O O . THR A 1 105 ? -25.083 3.904 33.808 1.00 68.94 105 THR A O 1
ATOM 827 N N . PRO A 1 106 ? -24.437 5.917 33.018 1.00 68.00 106 PRO A N 1
ATOM 828 C CA . PRO A 1 106 ? -23.398 5.370 32.158 1.00 68.00 106 PRO A CA 1
ATOM 829 C C . PRO A 1 106 ? -22.392 4.578 32.994 1.00 68.00 106 PRO A C 1
ATOM 831 O O . PRO A 1 106 ? -21.840 5.086 33.974 1.00 68.00 106 PRO A O 1
ATOM 834 N N . SER A 1 107 ? -22.181 3.313 32.622 1.00 77.12 107 SER A N 1
ATOM 835 C CA . SER A 1 107 ? -21.269 2.423 33.338 1.00 77.12 107 SER A CA 1
ATOM 836 C C . SER A 1 107 ? -19.811 2.870 33.167 1.00 77.12 107 SER A C 1
ATOM 838 O O . SER A 1 107 ? -19.440 3.526 32.192 1.00 77.12 107 SER A O 1
ATOM 840 N N . VAL A 1 108 ? -18.945 2.489 34.108 1.00 80.06 108 VAL A N 1
ATOM 841 C CA . VAL A 1 108 ? -17.496 2.760 34.024 1.00 80.06 108 VAL A CA 1
ATOM 842 C C . VAL A 1 108 ? -16.881 2.137 32.759 1.00 80.06 108 VAL A C 1
ATOM 844 O O . VAL A 1 108 ? -15.986 2.718 32.147 1.00 80.06 108 VAL A O 1
ATOM 847 N N . GLU A 1 109 ? -17.404 0.992 32.320 1.00 79.50 109 GLU A N 1
ATOM 848 C CA . GLU A 1 109 ? -16.989 0.307 31.090 1.00 79.50 109 GLU A CA 1
ATOM 849 C C . GLU A 1 109 ? -17.323 1.119 29.833 1.00 79.50 109 GLU A C 1
ATOM 851 O O . GLU A 1 109 ? -16.509 1.200 28.917 1.00 79.50 109 GLU A O 1
ATOM 856 N N . LEU A 1 110 ? -18.475 1.797 29.818 1.00 80.31 110 LEU A N 1
ATOM 857 C CA . LEU A 1 110 ? -18.873 2.709 28.744 1.00 80.31 110 LEU A CA 1
ATOM 858 C C . LEU A 1 110 ? -17.907 3.883 28.603 1.00 80.31 110 LEU A C 1
ATOM 860 O O . LEU A 1 110 ? -17.496 4.214 27.492 1.00 80.31 110 LEU A O 1
ATOM 864 N N . PHE A 1 111 ? -17.500 4.492 29.717 1.00 82.88 111 PHE A N 1
ATOM 865 C CA . PHE A 1 111 ? -16.514 5.573 29.688 1.00 82.88 111 PHE A CA 1
ATOM 866 C C . PHE A 1 111 ? -15.143 5.097 29.201 1.00 82.88 111 PHE A C 1
ATOM 868 O O . PHE A 1 111 ? -14.488 5.810 28.439 1.00 82.88 111 PHE A O 1
ATOM 875 N N . SER A 1 112 ? -14.722 3.888 29.585 1.00 86.06 112 SER A N 1
ATOM 876 C CA . SER A 1 112 ? -13.469 3.293 29.102 1.00 86.06 112 SER A CA 1
ATOM 877 C C . SER A 1 112 ? -13.529 3.006 27.594 1.00 86.06 112 SER A C 1
ATOM 879 O O . SER A 1 112 ? -12.590 3.332 26.861 1.00 86.06 112 SER A O 1
ATOM 881 N N . LEU A 1 113 ? -14.662 2.494 27.103 1.00 85.31 113 LEU A N 1
ATOM 882 C CA . LEU A 1 113 ? -14.886 2.234 25.684 1.00 85.31 113 LEU A CA 1
ATOM 883 C C . LEU A 1 113 ? -14.858 3.534 24.873 1.00 85.31 113 LEU A C 1
ATOM 885 O O . LEU A 1 113 ? -14.140 3.625 23.878 1.00 85.31 113 LEU A O 1
ATOM 889 N N . VAL A 1 114 ? -15.579 4.564 25.325 1.00 85.88 114 VAL A N 1
ATOM 890 C CA . VAL A 1 114 ? -15.570 5.895 24.698 1.00 85.88 114 VAL A CA 1
ATOM 891 C C . VAL A 1 114 ? -14.162 6.489 24.698 1.00 85.88 114 VAL A C 1
ATOM 893 O O . VAL A 1 114 ? -13.724 6.997 23.668 1.00 85.88 114 VAL A O 1
ATOM 896 N N . GLY A 1 115 ? -13.426 6.389 25.809 1.00 85.50 115 GLY A N 1
ATOM 897 C CA . GLY A 1 115 ? -12.040 6.852 25.898 1.00 85.50 115 GLY A CA 1
ATOM 898 C C . GLY A 1 115 ? -11.131 6.160 24.881 1.00 85.50 115 GLY A C 1
ATOM 899 O O . GLY A 1 115 ? -10.374 6.818 24.166 1.00 85.50 115 GLY A O 1
ATOM 900 N N . THR A 1 116 ? -11.267 4.842 24.749 1.00 85.00 116 THR A N 1
ATOM 901 C CA . THR A 1 116 ? -10.486 4.038 23.801 1.00 85.00 116 THR A CA 1
ATOM 902 C C . THR A 1 116 ? -10.817 4.408 22.353 1.00 85.00 116 THR A C 1
ATOM 904 O O . THR A 1 116 ? -9.914 4.628 21.544 1.00 85.00 116 THR A O 1
ATOM 907 N N . LEU A 1 117 ? -12.104 4.562 22.025 1.00 84.06 117 LEU A N 1
ATOM 908 C CA . LEU A 1 117 ? -12.546 5.010 20.702 1.00 84.06 117 LEU A CA 1
ATOM 909 C C . LEU A 1 117 ? -12.083 6.437 20.394 1.00 84.06 117 LEU A C 1
ATOM 911 O O . LEU A 1 117 ? -11.700 6.710 19.262 1.00 84.06 117 LEU A O 1
ATOM 915 N N . LEU A 1 118 ? -12.053 7.341 21.375 1.00 86.38 118 LEU A N 1
ATOM 916 C CA . LEU A 1 118 ? -11.569 8.708 21.178 1.00 86.38 118 LEU A CA 1
ATOM 917 C C . LEU A 1 118 ? -10.066 8.737 20.854 1.00 86.38 118 LEU A C 1
ATOM 919 O O . LEU A 1 118 ? -9.640 9.471 19.964 1.00 86.38 118 LEU A O 1
ATOM 923 N N . VAL A 1 119 ? -9.265 7.909 21.531 1.00 86.56 119 VAL A N 1
ATOM 924 C CA . VAL A 1 119 ? -7.823 7.775 21.259 1.00 86.56 119 VAL A CA 1
ATOM 925 C C . VAL A 1 119 ? -7.566 7.140 19.889 1.00 86.56 119 VAL A C 1
ATOM 927 O O . VAL A 1 119 ? -6.620 7.520 19.194 1.00 86.56 119 VAL A O 1
ATOM 930 N N . ARG A 1 120 ? -8.404 6.184 19.476 1.00 82.69 120 ARG A N 1
ATOM 931 C CA . ARG A 1 120 ? -8.223 5.438 18.224 1.00 82.69 120 ARG A CA 1
ATOM 932 C C . ARG A 1 120 ? -8.760 6.193 17.000 1.00 82.69 120 ARG A C 1
ATOM 934 O O . ARG A 1 120 ? -8.026 6.372 16.030 1.00 82.69 120 ARG A O 1
ATOM 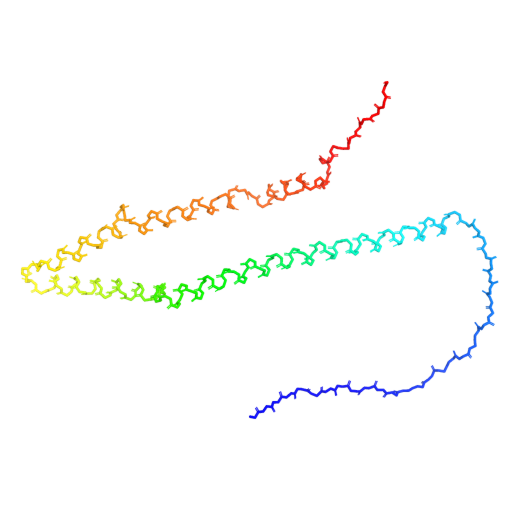941 N N . LEU A 1 121 ? -9.996 6.691 17.088 1.00 79.00 121 LEU A N 1
ATOM 942 C CA . LEU A 1 121 ? -10.815 7.242 15.994 1.00 79.00 121 LEU A CA 1
ATOM 943 C C . LEU A 1 121 ? -11.097 8.751 16.104 1.00 79.00 121 LEU A C 1
ATOM 945 O O . LEU A 1 121 ? -11.767 9.314 15.237 1.00 79.00 121 LEU A O 1
ATOM 949 N N . GLY A 1 122 ? -10.640 9.419 17.167 1.00 81.56 122 GLY A N 1
ATOM 950 C CA . GLY A 1 122 ? -10.891 10.846 17.374 1.00 81.56 122 GLY A CA 1
ATOM 951 C C . GLY A 1 122 ? -10.258 11.752 16.311 1.00 81.56 122 GLY A C 1
ATOM 952 O O . GLY A 1 122 ? -9.558 11.316 15.397 1.00 81.56 122 GLY A O 1
ATOM 953 N N . SER A 1 123 ? -10.454 13.065 16.458 1.00 79.44 123 SER A N 1
ATOM 954 C CA . SER A 1 123 ? -9.868 14.080 15.563 1.00 79.44 123 SER A CA 1
ATOM 955 C C . SER A 1 123 ? -8.339 13.989 15.470 1.00 79.44 123 SER A C 1
ATOM 957 O O . SER A 1 123 ? -7.785 14.209 14.396 1.00 79.44 123 SER A O 1
ATOM 959 N N . ASN A 1 124 ? -7.695 13.584 16.569 1.00 76.00 124 ASN A N 1
ATOM 960 C CA . ASN A 1 124 ? -6.275 13.242 16.671 1.00 76.00 124 ASN A CA 1
ATOM 961 C C . ASN A 1 124 ? -6.077 11.738 16.930 1.00 76.00 124 ASN A C 1
ATOM 963 O O . ASN A 1 124 ? -5.182 11.344 17.680 1.00 76.00 124 ASN A O 1
ATOM 967 N N . GLY A 1 125 ? -6.943 10.896 16.372 1.00 84.56 125 GLY A N 1
ATOM 968 C CA . GLY A 1 125 ? -6.862 9.450 16.521 1.00 84.56 125 GLY A CA 1
ATOM 969 C C . GLY A 1 125 ? -5.601 8.880 15.875 1.00 84.56 125 GLY A C 1
ATOM 970 O O . GLY A 1 125 ? -5.106 9.413 14.876 1.00 84.56 125 GLY A O 1
ATOM 971 N N . VAL A 1 126 ? -5.073 7.792 16.439 1.00 83.44 126 VAL A N 1
ATOM 972 C CA . VAL A 1 126 ? -3.903 7.094 15.878 1.00 83.44 126 VAL A CA 1
ATOM 973 C C . VAL A 1 126 ? -4.177 6.644 14.441 1.00 83.44 126 VAL A C 1
ATOM 975 O O . VAL A 1 126 ? -3.339 6.866 13.572 1.00 83.44 126 VAL A O 1
ATOM 978 N N . GLU A 1 127 ? -5.366 6.106 14.162 1.00 80.00 127 GLU A N 1
ATOM 979 C CA . GLU A 1 127 ? -5.719 5.618 12.822 1.00 80.00 127 GLU A CA 1
ATOM 980 C C . GLU A 1 127 ? -5.760 6.742 11.785 1.00 80.00 127 GLU A C 1
ATOM 982 O O . GLU A 1 127 ? -5.241 6.592 10.681 1.00 80.00 127 GLU A O 1
ATOM 987 N N . ARG A 1 128 ? -6.316 7.904 12.150 1.00 81.44 128 ARG A N 1
ATOM 988 C CA . ARG A 1 128 ? -6.374 9.063 11.252 1.00 81.44 128 ARG A CA 1
ATOM 989 C C . ARG A 1 128 ? -4.977 9.587 10.919 1.00 81.44 128 ARG A C 1
ATOM 991 O O . ARG A 1 128 ? -4.738 9.938 9.770 1.00 81.44 128 ARG A O 1
ATOM 998 N N . ARG A 1 129 ? -4.059 9.632 11.893 1.00 83.62 129 ARG A N 1
ATOM 999 C CA . ARG A 1 129 ? -2.666 10.043 11.643 1.00 83.62 129 ARG A CA 1
ATOM 1000 C C . ARG A 1 129 ? -1.970 9.107 10.662 1.00 83.62 129 ARG A C 1
ATOM 1002 O O . ARG A 1 129 ? -1.376 9.593 9.712 1.00 83.62 129 ARG A O 1
ATOM 1009 N N . VAL A 1 130 ? -2.107 7.797 10.864 1.00 83.88 130 VAL A N 1
ATOM 1010 C CA . VAL A 1 130 ? -1.527 6.784 9.968 1.00 83.88 130 VAL A CA 1
ATOM 1011 C C . VAL A 1 130 ? -2.137 6.871 8.566 1.00 83.88 130 VAL A C 1
ATOM 1013 O O . VAL A 1 130 ? -1.418 6.759 7.579 1.00 83.88 130 VAL A O 1
ATOM 1016 N N . GLY A 1 131 ? -3.448 7.117 8.459 1.00 81.31 131 GLY A N 1
ATOM 1017 C CA . GLY A 1 131 ? -4.112 7.344 7.173 1.00 81.31 131 GLY A CA 1
ATOM 1018 C C . GLY A 1 131 ? -3.555 8.563 6.437 1.00 81.31 131 GLY A C 1
ATOM 1019 O O . GLY A 1 131 ? -3.153 8.449 5.286 1.00 81.31 131 GLY A O 1
ATOM 1020 N N . ILE A 1 132 ? -3.444 9.701 7.131 1.00 83.88 132 ILE A N 1
ATOM 1021 C CA . ILE A 1 132 ? -2.857 10.926 6.570 1.00 83.88 132 ILE A CA 1
ATOM 1022 C C . ILE A 1 132 ? -1.402 10.693 6.152 1.00 83.88 132 ILE A C 1
ATOM 1024 O O . ILE A 1 132 ? -1.016 11.107 5.068 1.00 83.88 132 ILE A O 1
ATOM 1028 N N . GLU A 1 133 ? -0.594 10.033 6.980 1.00 86.94 133 GLU A N 1
ATOM 1029 C CA . GLU A 1 133 ? 0.809 9.736 6.672 1.00 86.94 133 GLU A CA 1
ATOM 1030 C C . GLU A 1 133 ? 0.939 8.877 5.410 1.00 86.94 133 GLU A C 1
ATOM 1032 O O . GLU A 1 133 ? 1.696 9.222 4.507 1.00 86.94 133 GLU A O 1
ATOM 1037 N N . LYS A 1 134 ? 0.114 7.833 5.282 1.00 84.50 134 LYS A N 1
ATOM 1038 C CA . LYS A 1 134 ? 0.065 6.993 4.082 1.00 84.50 134 LYS A CA 1
ATOM 1039 C C . LYS A 1 134 ? -0.376 7.766 2.833 1.00 84.50 134 LYS A C 1
ATOM 1041 O O . LYS A 1 134 ? 0.146 7.519 1.746 1.00 84.50 134 LYS A O 1
ATOM 1046 N N . ASP A 1 135 ? -1.336 8.675 2.965 1.00 81.12 135 ASP A N 1
ATOM 1047 C CA . ASP A 1 135 ? -1.761 9.531 1.855 1.00 81.12 135 ASP A CA 1
ATOM 1048 C C . ASP A 1 135 ? -0.628 10.491 1.454 1.00 81.12 135 ASP A C 1
ATOM 1050 O O . ASP A 1 135 ? -0.349 10.656 0.267 1.00 81.12 135 ASP A O 1
ATOM 1054 N N . LEU A 1 136 ? 0.087 11.064 2.432 1.00 84.44 136 LEU A N 1
ATOM 1055 C CA . LEU A 1 136 ? 1.261 11.912 2.201 1.00 84.44 136 LEU A CA 1
ATOM 1056 C C . LEU A 1 136 ? 2.409 11.151 1.519 1.00 84.44 136 LEU A C 1
ATOM 1058 O O . LEU A 1 136 ? 3.088 11.731 0.674 1.00 84.44 136 LEU A O 1
ATOM 1062 N N . GLU A 1 137 ? 2.614 9.870 1.834 1.00 83.31 137 GLU A N 1
ATOM 1063 C CA . GLU A 1 137 ? 3.591 9.009 1.151 1.00 83.31 137 GLU A CA 1
ATOM 1064 C C . GLU A 1 137 ? 3.240 8.771 -0.327 1.00 83.31 137 GLU A C 1
ATOM 1066 O O . GLU A 1 137 ? 4.139 8.630 -1.153 1.00 83.31 137 GLU A O 1
ATOM 1071 N N . GLN A 1 138 ? 1.950 8.758 -0.679 1.00 78.88 138 GLN A N 1
ATOM 1072 C CA . GLN A 1 138 ? 1.477 8.566 -2.058 1.00 78.88 138 GLN A CA 1
ATOM 1073 C C . GLN A 1 138 ? 1.424 9.869 -2.866 1.00 78.88 138 GLN A C 1
ATOM 1075 O O . GLN A 1 138 ? 1.445 9.844 -4.098 1.00 78.88 138 GLN A O 1
ATOM 1080 N N . LEU A 1 139 ? 1.376 11.026 -2.199 1.00 77.12 139 LEU A N 1
ATOM 1081 C CA . LEU A 1 139 ? 1.302 12.330 -2.860 1.00 77.12 139 LEU A CA 1
ATOM 1082 C C . LEU A 1 139 ? 2.407 12.583 -3.905 1.00 77.12 139 LEU A C 1
ATOM 1084 O O . LEU A 1 139 ? 2.077 13.128 -4.958 1.00 77.12 139 LEU A O 1
ATOM 1088 N N . PRO A 1 140 ? 3.685 12.205 -3.706 1.00 74.25 140 PRO A N 1
ATOM 1089 C CA . PRO A 1 140 ? 4.721 12.373 -4.725 1.00 74.25 140 PRO A CA 1
ATOM 1090 C C . PRO A 1 140 ? 4.402 11.671 -6.053 1.00 74.25 140 PRO A C 1
ATOM 1092 O O . PRO A 1 140 ? 4.708 12.218 -7.114 1.00 74.25 140 PRO A O 1
ATOM 1095 N N . GLU A 1 141 ? 3.747 10.506 -6.011 1.00 69.12 141 GLU A N 1
ATOM 1096 C CA . GLU A 1 141 ? 3.325 9.769 -7.212 1.00 69.12 141 GLU A CA 1
ATOM 1097 C C . GLU A 1 141 ? 2.168 10.466 -7.945 1.00 69.12 141 GLU A C 1
ATOM 1099 O O . GLU A 1 141 ? 2.024 10.327 -9.159 1.00 69.12 141 GLU A O 1
ATOM 1104 N N . LEU A 1 142 ? 1.365 11.254 -7.224 1.00 66.75 142 LEU A N 1
ATOM 1105 C CA . LEU A 1 142 ? 0.234 12.012 -7.764 1.00 66.75 142 LEU A CA 1
ATOM 1106 C C . LEU A 1 142 ? 0.629 13.416 -8.252 1.00 66.75 142 LEU A C 1
ATOM 1108 O O . LEU A 1 142 ? 0.050 13.917 -9.217 1.00 66.75 142 LEU A O 1
ATOM 1112 N N . PHE A 1 143 ? 1.596 14.071 -7.599 1.00 68.38 143 PHE A N 1
ATOM 1113 C CA . PHE A 1 143 ? 1.995 15.449 -7.915 1.00 68.38 143 PHE A CA 1
ATOM 1114 C C . PHE A 1 143 ? 2.885 15.560 -9.148 1.00 68.38 143 PHE A C 1
ATOM 1116 O O . PHE A 1 143 ? 2.862 16.581 -9.844 1.00 68.38 143 PHE A O 1
ATOM 1123 N N . ILE A 1 144 ? 3.671 14.529 -9.446 1.00 74.75 144 ILE A N 1
ATOM 1124 C CA . ILE A 1 144 ? 4.457 14.509 -10.672 1.00 74.75 144 ILE A CA 1
ATOM 1125 C C . ILE A 1 144 ? 3.541 14.005 -11.784 1.00 74.75 144 ILE A C 1
ATOM 1127 O O . ILE A 1 144 ? 3.290 12.810 -11.903 1.00 74.75 144 ILE A O 1
ATOM 1131 N N . SER A 1 145 ? 3.058 14.929 -12.624 1.00 80.38 145 SER A N 1
ATOM 1132 C CA . SER A 1 145 ? 2.345 14.570 -13.858 1.00 80.38 145 SER A CA 1
ATOM 1133 C C . SER A 1 145 ? 3.089 13.433 -14.573 1.00 80.38 145 SER A C 1
ATOM 1135 O O . SER A 1 145 ? 4.317 13.520 -14.696 1.00 80.38 145 SER A O 1
ATOM 1137 N N . PRO A 1 146 ? 2.398 12.400 -15.092 1.00 78.62 146 PRO A N 1
ATOM 1138 C CA . PRO A 1 146 ? 3.042 11.271 -15.765 1.00 78.62 146 PRO A CA 1
ATOM 1139 C C . PRO A 1 146 ? 4.051 11.692 -16.843 1.00 78.62 146 PRO A C 1
ATOM 1141 O O . PRO A 1 146 ? 5.062 11.025 -17.051 1.00 78.62 146 PRO A O 1
ATOM 1144 N N . VAL A 1 147 ? 3.813 12.841 -17.489 1.00 80.75 147 VAL A N 1
ATOM 1145 C CA . VAL A 1 147 ? 4.732 13.453 -18.459 1.00 80.75 147 VAL A CA 1
ATOM 1146 C C . VAL A 1 147 ? 6.044 13.885 -17.801 1.00 80.75 147 VAL A C 1
ATOM 1148 O O . VAL A 1 147 ? 7.114 13.570 -18.309 1.00 80.75 147 VAL A O 1
ATOM 1151 N N . ASN A 1 148 ? 5.985 14.560 -16.655 1.00 80.69 148 ASN A N 1
ATOM 1152 C CA . ASN A 1 148 ? 7.176 14.981 -15.917 1.00 80.69 148 ASN A CA 1
ATOM 1153 C C . ASN A 1 148 ? 7.951 13.770 -15.390 1.00 80.69 148 ASN A C 1
ATOM 1155 O O . ASN A 1 148 ? 9.177 13.751 -15.451 1.00 80.69 148 ASN A O 1
ATOM 1159 N N . MET A 1 149 ? 7.248 12.725 -14.949 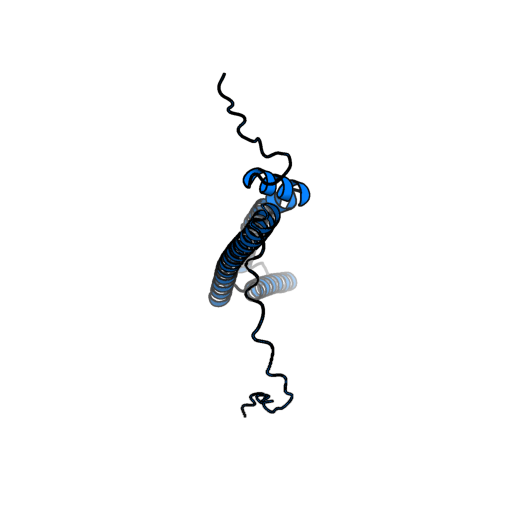1.00 80.69 149 MET A N 1
ATOM 1160 C CA . MET A 1 149 ? 7.869 11.485 -14.482 1.00 80.69 149 MET A CA 1
ATOM 1161 C C . MET A 1 149 ? 8.589 10.752 -15.623 1.00 80.69 149 MET A C 1
ATOM 1163 O O . MET A 1 149 ? 9.718 10.291 -15.458 1.00 80.69 149 MET A O 1
ATOM 1167 N N . LEU A 1 150 ? 7.979 10.720 -16.814 1.00 82.69 150 LEU A N 1
ATOM 1168 C CA . LEU A 1 150 ? 8.616 10.221 -18.031 1.00 82.69 150 LEU A CA 1
ATOM 1169 C C . LEU A 1 150 ? 9.857 11.044 -18.397 1.00 82.69 150 LEU A C 1
ATOM 1171 O O . LEU A 1 150 ? 10.880 10.464 -18.747 1.00 82.69 150 LEU A O 1
ATOM 1175 N N . LEU A 1 151 ? 9.791 12.375 -18.306 1.00 82.44 151 LEU A N 1
ATOM 1176 C CA . LEU A 1 151 ? 10.934 13.250 -18.581 1.00 82.44 151 LEU A CA 1
ATOM 1177 C C . LEU A 1 151 ? 12.090 13.003 -17.602 1.00 82.44 151 LEU A C 1
ATOM 1179 O O . LEU A 1 151 ? 13.233 12.902 -18.046 1.00 82.44 151 LEU A O 1
ATOM 1183 N N . PHE A 1 152 ? 11.811 12.830 -16.306 1.00 82.38 152 PHE A N 1
ATOM 1184 C CA . PHE A 1 152 ? 12.827 12.445 -15.321 1.00 82.38 152 PHE A CA 1
ATOM 1185 C C . PHE A 1 152 ? 13.454 11.090 -15.652 1.00 82.38 152 PHE A C 1
ATOM 1187 O O . PHE A 1 152 ? 14.677 10.981 -15.692 1.00 82.38 152 PHE A O 1
ATOM 1194 N N . TRP A 1 153 ? 12.637 10.087 -15.974 1.00 83.00 153 TRP A N 1
ATOM 1195 C CA . TRP A 1 153 ? 13.114 8.754 -16.342 1.00 83.00 153 TRP A CA 1
ATOM 1196 C C . TRP A 1 153 ? 13.969 8.759 -17.620 1.00 83.00 153 TRP A C 1
ATOM 1198 O O . TRP A 1 153 ? 14.997 8.083 -17.700 1.00 83.00 153 TRP A O 1
ATOM 1208 N N . LEU A 1 154 ? 13.566 9.537 -18.628 1.00 83.75 154 LEU A N 1
ATOM 1209 C CA . LEU A 1 154 ? 14.318 9.718 -19.872 1.00 83.75 154 LEU A CA 1
ATOM 1210 C C . LEU A 1 154 ? 15.659 10.416 -19.619 1.00 83.75 154 LEU A C 1
ATOM 1212 O O . LEU A 1 154 ? 16.680 9.987 -20.161 1.00 83.75 154 LEU A O 1
ATOM 1216 N N . ASN A 1 155 ? 15.665 11.443 -18.767 1.00 80.69 155 ASN A N 1
ATOM 1217 C CA . ASN A 1 155 ? 16.874 12.157 -18.368 1.00 80.69 155 ASN A CA 1
ATOM 1218 C C . ASN A 1 155 ? 17.843 11.244 -17.597 1.00 80.69 155 ASN A C 1
ATOM 1220 O O . ASN A 1 155 ? 19.013 11.135 -17.958 1.00 80.69 155 ASN A O 1
ATOM 1224 N N . GLU A 1 156 ? 17.346 10.506 -16.601 1.00 81.44 156 GLU A N 1
ATOM 1225 C CA . GLU A 1 156 ? 18.133 9.556 -15.805 1.00 81.44 156 GLU A CA 1
ATOM 1226 C C . GLU A 1 156 ? 18.797 8.484 -16.683 1.00 81.44 156 GLU A C 1
ATOM 1228 O O . GLU A 1 156 ? 19.966 8.141 -16.500 1.00 81.44 156 GLU A O 1
ATOM 1233 N N . ARG A 1 157 ? 18.082 7.994 -17.703 1.00 78.00 157 ARG A N 1
ATOM 1234 C CA . ARG A 1 157 ? 18.603 6.989 -18.640 1.00 78.00 157 ARG A CA 1
ATOM 1235 C C . ARG A 1 157 ? 19.418 7.563 -19.796 1.00 78.00 157 ARG A C 1
ATOM 1237 O O . ARG A 1 157 ? 19.918 6.777 -20.603 1.00 78.00 157 ARG A O 1
ATOM 1244 N N . ARG A 1 158 ? 19.563 8.891 -19.893 1.00 77.19 158 ARG A N 1
ATOM 1245 C CA . ARG A 1 158 ? 20.181 9.583 -21.039 1.00 77.19 158 ARG A CA 1
ATOM 1246 C C . ARG A 1 158 ? 19.583 9.117 -22.374 1.00 77.19 158 ARG A C 1
ATOM 1248 O O . ARG A 1 158 ? 20.294 8.731 -23.306 1.00 77.19 158 ARG A O 1
ATOM 1255 N N . ILE A 1 159 ? 18.255 9.090 -22.449 1.00 72.12 159 ILE A N 1
ATOM 1256 C CA . ILE A 1 159 ? 17.502 8.745 -23.658 1.00 72.12 159 ILE A CA 1
ATOM 1257 C C . ILE A 1 159 ? 16.709 9.984 -24.076 1.00 72.12 159 ILE A C 1
ATOM 1259 O O . ILE A 1 159 ? 15.809 10.407 -23.362 1.00 72.12 159 ILE A O 1
ATOM 1263 N N . GLY A 1 160 ? 17.014 10.554 -25.243 1.00 67.38 160 GLY A N 1
ATOM 1264 C CA . GLY A 1 160 ? 16.298 11.711 -25.793 1.00 67.38 160 GLY A CA 1
ATOM 1265 C C . GLY A 1 160 ? 17.211 12.901 -26.111 1.00 67.38 160 GLY A C 1
ATOM 1266 O O . GLY A 1 160 ? 18.432 12.782 -26.015 1.00 67.38 160 GLY A O 1
ATOM 1267 N N . PRO A 1 161 ? 16.638 14.056 -26.499 1.00 62.03 161 PRO A N 1
ATOM 1268 C CA . PRO A 1 161 ? 17.396 15.226 -26.962 1.00 62.03 161 PRO A CA 1
ATOM 1269 C C . PRO A 1 161 ? 18.256 15.882 -25.868 1.00 62.03 161 PRO A C 1
ATOM 1271 O O . PRO A 1 161 ? 19.079 16.736 -26.171 1.00 62.03 161 PRO A O 1
ATOM 1274 N N . PHE A 1 162 ? 18.079 15.478 -24.608 1.00 59.62 162 PHE A N 1
ATOM 1275 C CA . PHE A 1 162 ? 18.823 15.975 -23.448 1.00 59.62 162 PHE A CA 1
ATOM 1276 C C . PHE A 1 162 ? 20.074 15.149 -23.124 1.00 59.62 162 PHE A C 1
ATOM 1278 O O . PHE A 1 162 ? 20.748 15.417 -22.131 1.00 59.62 162 PHE A O 1
ATOM 1285 N N . SER A 1 163 ? 20.406 14.140 -23.935 1.00 58.88 163 SER A N 1
ATOM 1286 C CA . SER A 1 163 ? 21.704 13.479 -23.835 1.00 58.88 163 SER A CA 1
ATOM 1287 C C . SER A 1 163 ? 22.790 14.453 -24.251 1.00 58.88 163 SER A C 1
ATOM 1289 O O . SER A 1 163 ? 23.091 14.591 -25.433 1.00 58.88 163 SER A O 1
ATOM 1291 N N . TYR A 1 164 ? 23.391 15.107 -23.261 1.00 60.88 164 TYR A N 1
ATOM 1292 C CA . TYR A 1 164 ? 24.661 15.793 -23.422 1.00 60.88 164 TYR A CA 1
ATOM 1293 C C . TYR A 1 164 ? 25.688 14.737 -23.833 1.00 60.88 164 TYR A C 1
ATOM 1295 O O . TYR A 1 164 ? 26.236 14.006 -23.003 1.00 60.88 164 TYR A O 1
ATOM 1303 N N . GLY A 1 165 ? 25.878 14.592 -25.146 1.00 58.47 165 GLY A N 1
ATOM 1304 C CA . GLY A 1 165 ? 27.060 13.950 -25.684 1.00 58.47 165 GLY A CA 1
ATOM 1305 C C . GLY A 1 165 ? 28.252 14.642 -25.044 1.00 58.47 165 GLY A C 1
ATOM 1306 O O . GLY A 1 165 ? 28.319 15.869 -25.016 1.00 58.47 165 GLY A O 1
ATOM 1307 N N . SER A 1 166 ? 29.146 13.863 -24.451 1.00 55.41 166 SER A N 1
ATOM 1308 C CA . SER A 1 166 ? 30.440 14.353 -24.008 1.00 55.41 166 SER A CA 1
ATOM 1309 C C . SER A 1 166 ? 31.215 14.817 -25.241 1.00 55.41 166 SER A C 1
ATOM 1311 O O . SER A 1 166 ? 31.991 14.054 -25.813 1.00 55.41 166 SER A O 1
ATOM 1313 N N . GLU A 1 167 ? 30.986 16.052 -25.677 1.00 52.31 167 GLU A N 1
ATOM 1314 C CA . GLU A 1 167 ? 31.904 16.771 -26.550 1.00 52.31 167 GLU A CA 1
ATOM 1315 C C . GLU A 1 167 ? 33.121 17.167 -25.710 1.00 52.31 167 GLU A C 1
ATOM 1317 O O . GLU A 1 167 ? 33.313 18.312 -25.321 1.00 52.31 167 GLU A O 1
ATOM 1322 N N . SER A 1 168 ? 33.947 16.177 -25.378 1.00 52.47 168 SER A N 1
ATOM 1323 C CA . SER A 1 168 ? 35.350 16.405 -25.055 1.00 52.47 168 SER A CA 1
ATOM 1324 C C . SER A 1 168 ? 36.141 16.211 -26.347 1.00 52.47 168 SER A C 1
ATOM 1326 O O . SER A 1 168 ? 36.700 15.140 -26.592 1.00 52.47 168 SER A O 1
ATOM 1328 N N . GLY A 1 169 ? 36.116 17.223 -27.214 1.00 42.69 169 GLY A N 1
ATOM 1329 C CA . GLY A 1 169 ? 37.106 17.361 -28.279 1.00 42.69 169 GLY A CA 1
ATOM 1330 C C . GLY A 1 169 ? 38.398 17.937 -27.685 1.00 42.69 169 GLY A C 1
ATOM 1331 O O . GLY A 1 169 ? 38.305 18.865 -26.880 1.00 42.69 169 GLY A O 1
ATOM 1332 N N . PRO A 1 170 ? 39.586 17.399 -28.012 1.00 53.62 170 PRO A N 1
ATOM 1333 C CA . PRO A 1 170 ? 40.841 17.972 -27.545 1.00 53.62 170 PRO A CA 1
ATOM 1334 C C . PRO A 1 170 ? 41.100 19.288 -28.289 1.00 53.62 170 PRO A C 1
ATOM 1336 O O . PRO A 1 170 ? 41.056 19.317 -29.520 1.00 53.62 170 PRO A O 1
ATOM 1339 N N . ALA A 1 171 ? 41.355 20.356 -27.533 1.00 41.09 171 ALA A N 1
ATOM 1340 C CA . ALA A 1 171 ? 42.003 21.571 -28.019 1.00 41.09 171 ALA A CA 1
ATOM 1341 C C . ALA A 1 171 ? 43.475 21.547 -27.597 1.00 41.09 171 ALA A C 1
ATOM 1343 O O . ALA A 1 171 ? 43.739 21.081 -26.463 1.00 41.09 171 ALA A O 1
#

Organism: Perkinsus olseni (NCBI:txid32597)

Radius of gyration: 34.3 Å; chains: 1; bounding box: 74×58×93 Å

Secondary structure (DSSP, 8-state):
---PPPP-----------------------HHHHHHHHHHHHHHHHHHHHHHHHHHHHHHHHHHHHHHHHHHHHHHHTT--HHHHHHHHHHHHHHHHHHHHTTPPPPHHHHHHHHHHHHHHSTT-HHHHHHHHHHHHHHHHHHS-HHHHHHHHHHHTT-STT---------

InterPro domains:
  IPR004827 Basic-leucine zipper domain [PF00170] (41-75)
  IPR004827 Basic-leucine zipper domain [SM00338] (32-91)
  IPR046347 Basic-leucine zipper domain superfamily [SSF57959] (41-74)